Protein AF-A0A6A6D9Q5-F1 (afdb_monomer_lite)

Structure (mmCIF, N/CA/C/O backbone):
data_AF-A0A6A6D9Q5-F1
#
_entry.id   AF-A0A6A6D9Q5-F1
#
loop_
_atom_site.group_PDB
_atom_site.id
_atom_site.type_symbol
_atom_site.label_atom_id
_atom_site.label_alt_id
_atom_site.label_comp_id
_atom_site.label_asym_id
_atom_site.label_entity_id
_atom_site.label_seq_id
_atom_site.pdbx_PDB_ins_code
_atom_site.Cartn_x
_atom_site.Cartn_y
_atom_site.Cartn_z
_atom_site.occupancy
_atom_site.B_iso_or_equiv
_atom_site.auth_seq_id
_atom_site.auth_comp_id
_atom_site.auth_asym_id
_atom_site.auth_atom_id
_atom_site.pdbx_PDB_model_num
ATOM 1 N N . MET A 1 1 ? -33.313 33.450 52.916 1.00 43.91 1 MET A N 1
ATOM 2 C CA . MET A 1 1 ? -32.853 32.852 51.652 1.00 43.91 1 MET A CA 1
ATOM 3 C C . MET A 1 1 ? -31.508 32.222 51.943 1.00 43.91 1 MET A C 1
ATOM 5 O O . MET A 1 1 ? -30.525 32.937 52.088 1.00 43.91 1 MET A O 1
ATOM 9 N N . GLU A 1 2 ? -31.545 30.913 52.196 1.00 35.06 2 GLU A N 1
ATOM 10 C CA . GLU A 1 2 ? -30.394 29.997 52.242 1.00 35.06 2 GLU A CA 1
ATOM 11 C C . GLU A 1 2 ? -29.584 30.151 50.932 1.00 35.06 2 GLU A C 1
ATOM 13 O O . GLU A 1 2 ? -30.152 30.532 49.913 1.00 35.06 2 GLU A O 1
ATOM 18 N N . GLY A 1 3 ? -28.267 29.985 50.847 1.00 38.91 3 GLY A N 1
ATOM 19 C CA . GLY A 1 3 ? -27.390 29.089 51.583 1.00 38.91 3 GLY A CA 1
ATOM 20 C C . GLY A 1 3 ? -26.822 28.051 50.605 1.00 38.91 3 GLY A C 1
ATOM 21 O O . GLY A 1 3 ? -27.563 27.210 50.120 1.00 38.91 3 GLY A O 1
ATOM 22 N N . ASP A 1 4 ? -25.508 28.128 50.398 1.00 34.06 4 ASP A N 1
ATOM 23 C CA . ASP A 1 4 ? -24.592 27.024 50.083 1.00 34.06 4 ASP A CA 1
ATOM 24 C C . ASP A 1 4 ? -24.348 26.549 48.632 1.00 34.06 4 ASP A C 1
ATOM 26 O O . ASP A 1 4 ? -25.197 26.528 47.746 1.00 34.06 4 ASP A O 1
ATOM 30 N N . SER A 1 5 ? -23.077 26.204 48.439 1.00 48.06 5 SER A N 1
ATOM 31 C CA . SER A 1 5 ? -22.351 25.832 47.238 1.00 48.06 5 SER A CA 1
ATOM 32 C C . SER A 1 5 ? -22.010 24.349 47.334 1.00 48.06 5 SER A C 1
ATOM 34 O O . SER A 1 5 ? -21.414 23.933 48.324 1.00 48.06 5 SER A O 1
ATOM 36 N N . THR A 1 6 ? -22.295 23.531 46.317 1.00 42.19 6 THR A N 1
ATOM 37 C CA . THR A 1 6 ? -21.571 22.257 46.161 1.00 42.19 6 THR A CA 1
ATOM 38 C C . THR A 1 6 ? -21.594 21.719 44.734 1.00 42.19 6 THR A C 1
ATOM 40 O O . THR A 1 6 ? -22.593 21.771 44.021 1.00 42.19 6 THR A O 1
ATOM 43 N N . LYS A 1 7 ? -20.417 21.225 44.345 1.00 44.69 7 LYS A N 1
ATOM 44 C CA . LYS A 1 7 ? -20.092 20.425 43.161 1.00 44.69 7 LYS A CA 1
ATOM 45 C C . LYS A 1 7 ? -20.898 19.120 43.125 1.00 44.69 7 LYS A C 1
ATOM 47 O O . LYS A 1 7 ? -21.198 18.589 44.183 1.00 44.69 7 LYS A O 1
ATOM 52 N N . ASP A 1 8 ? -21.149 18.589 41.924 1.00 38.59 8 ASP A N 1
ATOM 53 C CA . ASP A 1 8 ? -20.633 17.283 41.460 1.00 38.59 8 ASP A CA 1
ATOM 54 C C . ASP A 1 8 ? -21.194 16.909 40.062 1.00 38.59 8 ASP A C 1
ATOM 56 O O . ASP A 1 8 ? -22.383 17.026 39.774 1.00 38.59 8 ASP A O 1
ATOM 60 N N . HIS A 1 9 ? -20.300 16.490 39.159 1.00 36.19 9 HIS A N 1
ATOM 61 C CA . HIS A 1 9 ? -20.566 15.756 37.902 1.00 36.19 9 HIS A CA 1
ATOM 62 C C . HIS A 1 9 ? -20.688 14.241 38.206 1.00 36.19 9 HIS A C 1
ATOM 64 O O . HIS A 1 9 ? -20.306 13.833 39.300 1.00 36.19 9 HIS A O 1
ATOM 70 N N . PRO A 1 10 ? -20.935 13.338 37.232 1.00 53.09 10 PRO A N 1
ATOM 71 C CA . PRO A 1 10 ? -21.863 13.309 36.092 1.00 53.09 10 PRO A CA 1
ATOM 72 C C . PRO A 1 10 ? -22.680 11.981 36.107 1.00 53.09 10 PRO A C 1
ATOM 74 O O . PRO A 1 10 ? -22.400 11.085 36.903 1.00 53.09 10 PRO A O 1
ATOM 77 N N . LYS A 1 11 ? -23.665 11.780 35.216 1.00 35.75 11 LYS A N 1
ATOM 78 C CA . LYS A 1 11 ? -24.173 10.418 34.956 1.00 35.75 11 LYS A CA 1
ATOM 79 C C . LYS A 1 11 ? -24.377 10.157 33.473 1.00 35.75 11 LYS A C 1
ATOM 81 O O . LYS A 1 11 ? -25.120 10.856 32.790 1.00 35.75 11 LYS A O 1
ATOM 86 N N . ASP A 1 12 ? -23.646 9.142 33.041 1.00 42.28 12 ASP A N 1
ATOM 87 C CA . ASP A 1 12 ? -23.577 8.541 31.727 1.00 42.28 12 ASP A CA 1
ATOM 88 C C . ASP A 1 12 ? -24.927 8.402 31.025 1.00 42.28 12 ASP A C 1
ATOM 90 O O . ASP A 1 12 ? -25.864 7.793 31.539 1.00 42.28 12 ASP A O 1
ATOM 94 N N . SER A 1 13 ? -24.961 8.831 29.768 1.00 41.19 13 SER A N 1
ATOM 95 C CA . SER A 1 13 ? -25.665 8.069 28.745 1.00 41.19 13 SER A CA 1
ATOM 96 C C . SER A 1 13 ? -24.818 8.063 27.483 1.00 41.19 13 SER A C 1
ATOM 98 O O . SER A 1 13 ? -24.993 8.863 26.567 1.00 41.19 13 SER A O 1
ATOM 100 N N . SER A 1 14 ? -23.852 7.144 27.500 1.00 48.72 14 SER A N 1
ATOM 101 C CA . SER A 1 14 ? -23.256 6.478 26.344 1.00 48.72 14 SER A CA 1
ATOM 102 C C . SER A 1 14 ? -24.144 6.569 25.096 1.00 48.72 14 SER A C 1
ATOM 104 O O . SER A 1 14 ? -25.101 5.811 24.942 1.00 48.72 14 SER A O 1
ATOM 106 N N . THR A 1 15 ? -23.784 7.445 24.163 1.00 43.16 15 THR A N 1
ATOM 107 C CA . THR A 1 15 ? -24.041 7.203 22.743 1.00 43.16 15 THR A CA 1
ATOM 108 C C . THR A 1 15 ? -22.727 7.440 22.017 1.00 43.16 15 THR A C 1
ATOM 110 O O . THR A 1 15 ? -22.255 8.567 21.901 1.00 43.16 15 THR A O 1
ATOM 113 N N . LEU A 1 16 ? -22.104 6.312 21.674 1.00 46.41 16 LEU A N 1
ATOM 114 C CA . LEU A 1 16 ? -20.888 6.107 20.887 1.00 46.41 16 LEU A CA 1
ATOM 115 C C . LEU A 1 16 ? -20.456 7.331 20.055 1.00 46.41 16 LEU A C 1
ATOM 117 O O . LEU A 1 16 ? -21.164 7.697 19.114 1.00 46.41 16 LEU A O 1
ATOM 121 N N . PRO A 1 17 ? -19.282 7.937 20.315 1.00 38.22 17 PRO A N 1
ATOM 122 C CA . PRO A 1 17 ? -18.726 8.878 19.365 1.00 38.22 17 PRO A CA 1
ATOM 123 C C . PRO A 1 17 ? -18.233 8.100 18.139 1.00 38.22 17 PRO A C 1
ATOM 125 O O . PRO A 1 17 ? -17.274 7.333 18.217 1.00 38.22 17 PRO A O 1
ATOM 128 N N . ASN A 1 18 ? -18.885 8.347 17.002 1.00 39.19 18 ASN A N 1
ATOM 129 C CA . ASN A 1 18 ? -18.513 7.986 15.626 1.00 39.19 18 ASN A CA 1
ATOM 130 C C . ASN A 1 18 ? -17.146 8.571 15.176 1.00 39.19 18 ASN A C 1
ATOM 132 O O . ASN A 1 18 ? -16.965 8.952 14.024 1.00 39.19 18 ASN A O 1
ATOM 136 N N . ASN A 1 19 ? -16.160 8.665 16.068 1.00 38.62 19 ASN A N 1
ATOM 137 C CA . ASN A 1 19 ? -14.964 9.491 15.882 1.00 38.62 19 ASN A CA 1
ATOM 138 C C . ASN A 1 19 ? -13.693 8.695 15.555 1.00 38.62 19 ASN A C 1
ATOM 140 O O . ASN A 1 19 ? -12.605 9.274 15.519 1.00 38.62 19 ASN A O 1
ATOM 144 N N . THR A 1 20 ? -13.789 7.391 15.296 1.00 40.44 20 THR A N 1
ATOM 145 C CA . THR A 1 20 ? -12.603 6.589 14.953 1.00 40.44 20 THR A CA 1
ATOM 146 C C . THR A 1 20 ? -12.163 6.783 13.495 1.00 40.44 20 THR A C 1
ATOM 148 O O . THR A 1 20 ? -11.003 6.541 13.183 1.00 40.44 20 THR A O 1
ATOM 151 N N . ALA A 1 21 ? -13.041 7.280 12.614 1.00 41.00 21 ALA A N 1
ATOM 152 C CA . ALA A 1 21 ? -12.714 7.531 11.205 1.00 41.00 21 ALA A CA 1
ATOM 153 C C . ALA A 1 21 ? -12.077 8.914 10.948 1.00 41.00 21 ALA A C 1
ATOM 155 O O . ALA A 1 21 ? -11.394 9.095 9.949 1.00 41.00 21 ALA A O 1
ATOM 156 N N . SER A 1 22 ? -12.236 9.885 11.855 1.00 42.44 22 SER A N 1
ATOM 157 C CA . SER A 1 22 ? -11.886 11.293 11.578 1.00 42.44 22 SER A CA 1
ATOM 158 C C . SER A 1 22 ? -10.537 11.756 12.146 1.00 42.44 22 SER A C 1
ATOM 160 O O . SER A 1 22 ? -10.233 12.944 12.090 1.00 42.44 22 SER A O 1
ATOM 162 N N . ASN A 1 23 ? -9.733 10.855 12.723 1.00 43.75 23 ASN A N 1
ATOM 163 C CA . ASN A 1 23 ? -8.501 11.206 13.450 1.00 43.75 23 ASN A CA 1
ATOM 164 C C . ASN A 1 23 ? -7.211 10.643 12.833 1.00 43.75 23 ASN A C 1
ATOM 166 O O . ASN A 1 23 ? -6.166 10.628 13.486 1.00 43.75 23 ASN A O 1
ATOM 170 N N . LEU A 1 24 ? -7.229 10.227 11.566 1.00 51.56 24 LEU A N 1
ATOM 171 C CA . LEU A 1 24 ? -5.990 10.178 10.793 1.00 51.56 24 LEU A CA 1
ATOM 172 C C . LEU A 1 24 ? -5.640 11.613 10.396 1.00 51.56 24 LEU A C 1
ATOM 174 O O . LE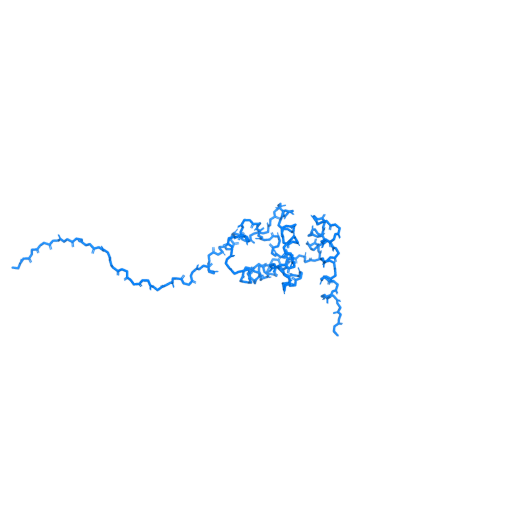U A 1 24 ? -5.917 12.048 9.282 1.00 51.56 24 LEU A O 1
ATOM 178 N N . SER A 1 25 ? -5.070 12.382 11.333 1.00 49.81 25 SER A N 1
ATOM 179 C CA . SER A 1 25 ? -4.468 13.683 11.022 1.00 49.81 25 SER A CA 1
ATOM 180 C C . SER A 1 25 ? -3.635 13.533 9.750 1.00 49.81 25 SER A C 1
ATOM 182 O O . SER A 1 25 ? -2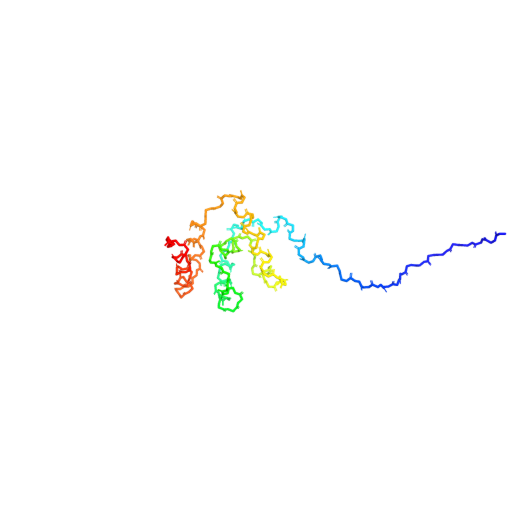.842 12.597 9.665 1.00 49.81 25 SER A O 1
ATOM 184 N N . ARG A 1 26 ? -3.793 14.431 8.767 1.00 49.97 26 ARG A N 1
ATOM 185 C CA . ARG A 1 26 ? -3.044 14.409 7.489 1.00 49.97 26 ARG A CA 1
ATOM 186 C C . ARG A 1 26 ? -1.530 14.195 7.665 1.00 49.97 26 ARG A C 1
ATOM 188 O O . ARG A 1 26 ? -0.891 13.621 6.788 1.00 49.97 26 ARG A O 1
ATOM 195 N N . ASP A 1 27 ? -0.980 14.584 8.815 1.00 47.72 27 ASP A N 1
ATOM 196 C CA . ASP A 1 27 ? 0.413 14.348 9.214 1.00 47.72 27 ASP A CA 1
ATOM 197 C C . ASP A 1 27 ? 0.797 12.862 9.373 1.00 47.72 27 ASP A C 1
ATOM 199 O O . ASP A 1 27 ? 1.961 12.500 9.204 1.00 47.72 27 ASP A O 1
ATOM 203 N N . VAL A 1 28 ? -0.155 11.972 9.666 1.00 55.81 28 VAL A N 1
ATOM 204 C CA . VAL A 1 28 ? 0.081 10.528 9.852 1.00 55.81 28 VAL A CA 1
ATOM 205 C C . VAL A 1 28 ? 0.297 9.812 8.514 1.00 55.81 28 VAL A C 1
ATOM 207 O O . VAL A 1 28 ? 1.038 8.825 8.458 1.00 55.81 28 VAL A O 1
ATOM 210 N N . LEU A 1 29 ? -0.295 10.334 7.436 1.00 63.88 29 LEU A N 1
ATOM 211 C CA . LEU A 1 29 ? -0.274 9.749 6.093 1.00 63.88 29 LEU A CA 1
ATOM 212 C C . LEU A 1 29 ? 0.764 10.416 5.176 1.00 63.88 29 LEU A C 1
ATOM 214 O O . LEU A 1 29 ? 0.610 10.469 3.960 1.00 63.88 29 LEU A O 1
ATOM 218 N N . LEU A 1 30 ? 1.850 10.954 5.730 1.00 69.62 30 LEU A N 1
ATOM 219 C CA . LEU A 1 30 ? 2.963 11.436 4.915 1.00 69.62 30 LEU A CA 1
ATOM 220 C C . LEU A 1 30 ? 3.702 10.266 4.255 1.00 69.62 30 LEU A C 1
ATOM 222 O O . LEU A 1 30 ? 3.959 9.223 4.868 1.00 69.62 30 LEU A O 1
ATOM 226 N N . ARG A 1 31 ? 4.097 10.472 2.995 1.00 77.69 31 ARG A N 1
ATOM 227 C CA . ARG A 1 31 ? 4.887 9.508 2.228 1.00 77.69 31 ARG A CA 1
ATOM 228 C C . ARG A 1 31 ? 6.167 9.143 2.983 1.00 77.69 31 ARG A C 1
ATOM 230 O O . ARG A 1 31 ? 6.960 10.009 3.353 1.00 77.69 31 ARG A O 1
ATOM 237 N N . ARG A 1 32 ? 6.415 7.847 3.169 1.00 73.75 32 ARG A N 1
ATOM 238 C CA . ARG A 1 32 ? 7.517 7.362 4.006 1.00 73.75 32 ARG A CA 1
ATOM 239 C C . ARG A 1 32 ? 8.822 7.188 3.241 1.00 73.75 32 ARG A C 1
ATOM 241 O O . ARG A 1 32 ? 8.867 6.600 2.163 1.00 73.75 32 ARG A O 1
ATOM 248 N N . LYS A 1 33 ? 9.914 7.636 3.871 1.00 69.75 33 LYS A N 1
ATOM 249 C CA . LYS A 1 33 ? 11.291 7.472 3.376 1.00 69.75 33 LYS A CA 1
ATOM 250 C C . LYS A 1 33 ? 11.784 6.018 3.470 1.00 69.75 33 LYS A C 1
ATOM 252 O O . LYS A 1 33 ? 12.533 5.578 2.607 1.00 69.75 33 LYS A O 1
ATOM 257 N N . HIS A 1 34 ? 11.316 5.270 4.474 1.00 69.38 34 HIS A N 1
ATOM 258 C CA . HIS A 1 34 ? 11.613 3.847 4.686 1.00 69.38 34 HIS A CA 1
ATOM 259 C C . HIS A 1 34 ? 10.321 3.034 4.602 1.00 69.38 34 HIS A C 1
ATOM 261 O O . HIS A 1 34 ? 9.670 2.768 5.611 1.00 69.38 34 HIS A O 1
ATOM 267 N N . TYR A 1 35 ? 9.920 2.704 3.377 1.00 73.94 35 TYR A N 1
ATOM 268 C CA . TYR A 1 35 ? 8.644 2.046 3.100 1.00 73.94 35 TYR A CA 1
ATOM 269 C C . TYR A 1 35 ? 8.738 0.520 3.107 1.00 73.94 35 TYR A C 1
ATOM 271 O O . TYR A 1 35 ? 7.713 -0.117 3.241 1.00 73.94 35 TYR A O 1
ATOM 279 N N . GLU A 1 36 ? 9.927 -0.079 3.027 1.00 82.06 36 GLU A N 1
ATOM 280 C CA . GLU A 1 36 ? 10.156 -1.498 2.686 1.00 82.06 36 GLU A CA 1
ATOM 281 C C . GLU A 1 36 ? 9.324 -2.518 3.481 1.00 82.06 36 GLU A C 1
ATOM 283 O O . GLU A 1 36 ? 8.893 -3.525 2.928 1.00 82.06 36 GLU A O 1
ATOM 288 N N . LYS A 1 37 ? 9.034 -2.246 4.759 1.00 89.38 37 LYS A N 1
ATOM 289 C CA . LYS A 1 37 ? 8.273 -3.163 5.623 1.00 89.38 37 LYS A CA 1
ATOM 290 C C . LYS A 1 37 ? 6.782 -3.229 5.282 1.00 89.38 37 LYS A C 1
ATOM 292 O O . LYS A 1 37 ? 6.170 -4.284 5.436 1.00 89.38 37 LYS A O 1
ATOM 297 N N . THR A 1 38 ? 6.182 -2.120 4.850 1.00 92.31 38 THR A N 1
ATOM 298 C CA . THR A 1 38 ? 4.731 -2.041 4.622 1.00 92.31 38 THR A CA 1
ATOM 299 C C . THR A 1 38 ? 4.287 -2.814 3.368 1.00 92.31 38 THR A C 1
ATOM 301 O O . THR A 1 38 ? 3.319 -3.566 3.476 1.00 92.31 38 THR A O 1
ATOM 304 N N . PRO A 1 39 ? 4.971 -2.735 2.203 1.00 93.44 39 PRO A N 1
ATOM 305 C CA . PRO A 1 39 ? 4.690 -3.583 1.051 1.00 93.44 39 PRO A CA 1
ATOM 306 C C . PRO A 1 39 ? 4.700 -5.072 1.382 1.00 93.44 39 PRO A C 1
ATOM 308 O O . PRO A 1 39 ? 3.730 -5.753 1.065 1.00 93.44 39 PRO A O 1
ATOM 311 N N . SER A 1 40 ? 5.745 -5.567 2.058 1.00 92.06 40 SER A N 1
ATOM 312 C CA . SER A 1 40 ? 5.852 -6.987 2.415 1.00 92.06 40 SER A CA 1
ATOM 313 C C . SER A 1 40 ? 4.736 -7.403 3.372 1.00 92.06 40 SER A C 1
ATOM 315 O O . SER A 1 40 ? 4.147 -8.467 3.208 1.00 92.06 40 SER A O 1
ATOM 317 N N . TYR A 1 41 ? 4.387 -6.542 4.332 1.00 93.12 41 TYR A N 1
ATOM 318 C CA . TYR A 1 41 ? 3.260 -6.763 5.238 1.00 93.12 41 TYR A CA 1
ATOM 319 C C . TYR A 1 41 ? 1.916 -6.858 4.493 1.00 93.12 41 TYR A C 1
ATOM 321 O O . TYR A 1 41 ? 1.133 -7.775 4.748 1.00 93.12 41 TYR A O 1
ATOM 329 N N . ILE A 1 42 ? 1.656 -5.946 3.550 1.00 93.62 42 ILE A N 1
ATOM 330 C CA . ILE A 1 42 ? 0.436 -5.954 2.731 1.00 93.62 42 ILE A CA 1
ATOM 331 C C . ILE A 1 42 ? 0.402 -7.202 1.839 1.00 93.62 42 ILE A C 1
ATOM 333 O O . ILE A 1 42 ? -0.621 -7.879 1.769 1.00 93.62 42 ILE A O 1
ATOM 337 N N . ALA A 1 43 ? 1.516 -7.534 1.185 1.00 92.31 43 ALA A N 1
ATOM 338 C CA . ALA A 1 43 ? 1.609 -8.677 0.282 1.00 92.31 43 ALA A CA 1
ATOM 339 C C . ALA A 1 43 ? 1.438 -10.017 1.013 1.00 92.31 43 ALA A C 1
ATOM 341 O O . ALA A 1 43 ? 0.725 -10.891 0.528 1.00 92.31 43 ALA A O 1
ATOM 342 N N . ALA A 1 44 ? 2.009 -10.166 2.212 1.00 91.94 44 ALA A N 1
ATOM 343 C CA . ALA A 1 44 ? 1.847 -11.365 3.038 1.00 91.94 44 ALA A CA 1
ATOM 344 C C . ALA A 1 44 ? 0.395 -11.598 3.489 1.00 91.94 44 ALA A C 1
ATOM 346 O O . ALA A 1 44 ? 0.017 -12.716 3.826 1.00 91.94 44 ALA A O 1
ATOM 347 N N . ARG A 1 45 ? -0.427 -10.544 3.499 1.00 92.94 45 ARG A N 1
ATOM 348 C CA . ARG A 1 45 ? -1.849 -10.587 3.869 1.00 92.94 45 ARG A CA 1
ATOM 349 C C . ARG A 1 45 ? -2.749 -10.315 2.660 1.00 92.94 45 ARG A C 1
ATOM 351 O O . ARG A 1 45 ? -3.909 -9.929 2.825 1.00 92.94 45 ARG A O 1
ATOM 358 N N . ARG A 1 46 ? -2.208 -10.497 1.446 1.00 90.56 46 ARG A N 1
ATOM 359 C CA . ARG A 1 46 ? -2.897 -10.207 0.189 1.00 90.56 46 ARG A CA 1
ATOM 360 C C . ARG A 1 46 ? -4.192 -10.987 0.088 1.00 90.56 46 ARG A C 1
ATOM 362 O O . ARG A 1 46 ? -5.218 -10.367 -0.117 1.00 90.56 46 ARG A O 1
ATOM 369 N N . ASP A 1 47 ? -4.162 -12.296 0.279 1.00 87.69 47 ASP A N 1
ATOM 370 C CA . ASP A 1 47 ? -5.333 -13.138 0.008 1.00 87.69 47 ASP A CA 1
ATOM 371 C C . ASP A 1 47 ? -6.406 -13.055 1.104 1.00 87.69 47 ASP A C 1
ATOM 373 O O . ASP A 1 47 ? -7.578 -13.314 0.844 1.00 87.69 47 ASP A O 1
ATOM 377 N N . SER A 1 48 ? -6.027 -12.653 2.321 1.00 89.75 48 SER A N 1
ATOM 378 C CA . SER A 1 48 ? -6.931 -12.584 3.471 1.00 89.75 48 SER A CA 1
ATOM 379 C C . SER A 1 48 ? -7.558 -11.202 3.653 1.00 89.75 48 SER A C 1
ATOM 381 O O . SER A 1 48 ? -8.772 -11.049 3.553 1.00 89.75 48 SER A O 1
ATOM 383 N N . LEU A 1 49 ? -6.736 -10.186 3.922 1.00 89.50 49 LEU A N 1
ATOM 384 C CA . LEU A 1 49 ? -7.192 -8.848 4.316 1.00 89.50 49 LEU A CA 1
ATOM 385 C C . LEU A 1 49 ? -7.287 -7.894 3.128 1.00 89.50 49 LEU A C 1
ATOM 387 O O . LEU A 1 49 ? -8.179 -7.051 3.081 1.00 89.50 49 LEU A O 1
ATOM 391 N N . TYR A 1 50 ? -6.385 -8.032 2.155 1.00 92.38 50 TYR A N 1
ATOM 392 C CA . TYR A 1 50 ? -6.242 -7.056 1.075 1.00 92.38 50 TYR A CA 1
ATOM 393 C C . TYR A 1 50 ? -6.742 -7.550 -0.285 1.00 92.38 50 TYR A C 1
ATOM 395 O O . TYR A 1 50 ? -6.554 -6.853 -1.279 1.00 92.38 50 TYR A O 1
ATOM 403 N N . GLY A 1 51 ? -7.369 -8.726 -0.364 1.00 88.19 51 GLY A N 1
ATOM 404 C CA . GLY A 1 51 ? -7.567 -9.434 -1.638 1.00 88.19 51 GLY A CA 1
ATOM 405 C C . GLY A 1 51 ? -8.498 -8.702 -2.595 1.00 88.19 51 GLY A C 1
ATOM 406 O O . GLY A 1 51 ? -8.311 -8.738 -3.808 1.00 88.19 51 GLY A O 1
ATOM 407 N N . LYS A 1 52 ? -9.457 -7.964 -2.028 1.00 89.62 52 LYS A N 1
ATOM 408 C CA . LYS A 1 52 ? -10.440 -7.163 -2.767 1.00 89.62 52 LYS A CA 1
ATOM 409 C C . LYS A 1 52 ? -9.951 -5.756 -3.115 1.00 89.62 52 LYS A C 1
ATOM 411 O O . LYS A 1 52 ? -10.587 -5.085 -3.919 1.00 89.62 52 LYS A O 1
ATOM 416 N N . ILE A 1 53 ? -8.846 -5.296 -2.526 1.00 91.75 53 ILE A N 1
ATOM 417 C CA . ILE A 1 53 ? -8.317 -3.955 -2.787 1.00 91.75 53 ILE A CA 1
ATOM 418 C C . ILE A 1 53 ? -7.446 -4.035 -4.043 1.00 91.75 53 ILE A C 1
ATOM 420 O O . ILE A 1 53 ? -6.523 -4.847 -4.093 1.00 91.75 53 ILE A O 1
ATOM 424 N N . PRO A 1 54 ? -7.691 -3.254 -5.097 1.00 91.75 54 PRO A N 1
ATOM 425 C CA . PRO A 1 54 ? -6.870 -3.333 -6.296 1.00 91.75 54 PRO A CA 1
ATOM 426 C C . PRO A 1 54 ? -5.466 -2.767 -6.035 1.00 91.75 54 PRO A C 1
ATOM 428 O O . PRO A 1 54 ? -5.229 -1.978 -5.116 1.00 91.75 54 PRO A O 1
ATOM 431 N N . ILE A 1 55 ? -4.494 -3.208 -6.832 1.00 91.75 55 ILE A N 1
ATOM 432 C CA . ILE A 1 55 ? -3.075 -2.930 -6.575 1.00 91.75 55 ILE A CA 1
ATOM 433 C C . ILE A 1 55 ? -2.741 -1.426 -6.635 1.00 91.75 55 ILE A C 1
ATOM 435 O O . ILE A 1 55 ? -1.898 -0.960 -5.873 1.00 91.75 55 ILE A O 1
ATOM 439 N N . ASN A 1 56 ? -3.454 -0.645 -7.453 1.00 91.06 56 ASN A N 1
ATOM 440 C CA . ASN A 1 56 ? -3.313 0.813 -7.540 1.00 91.06 56 ASN A CA 1
ATOM 441 C C . ASN A 1 56 ? -3.715 1.546 -6.254 1.00 91.06 56 ASN A C 1
ATOM 443 O O . ASN A 1 56 ? -3.322 2.692 -6.077 1.00 91.06 56 ASN A O 1
ATOM 447 N N . HIS A 1 57 ? -4.474 0.898 -5.370 1.00 93.75 57 HIS A N 1
ATOM 448 C CA . HIS A 1 57 ? -4.807 1.401 -4.039 1.00 93.75 57 HIS A CA 1
ATOM 449 C C . HIS A 1 57 ? -3.866 0.849 -2.961 1.00 93.75 57 HIS A C 1
ATOM 451 O O . HIS A 1 57 ? -3.549 1.542 -1.994 1.00 93.75 57 HIS A O 1
ATOM 457 N N . LEU A 1 58 ? -3.338 -0.363 -3.153 1.00 93.75 58 LEU A N 1
ATOM 458 C CA . LEU A 1 58 ? -2.337 -0.931 -2.249 1.00 93.75 58 LEU A CA 1
ATOM 459 C C . LEU A 1 58 ? -0.984 -0.235 -2.313 1.00 93.75 58 LEU A C 1
ATOM 461 O O . LEU A 1 58 ? -0.309 -0.149 -1.290 1.00 93.75 58 LEU A O 1
ATOM 465 N N . VAL A 1 59 ? -0.574 0.241 -3.489 1.00 93.25 59 VAL A N 1
ATOM 466 C CA . VAL A 1 59 ? 0.682 0.982 -3.625 1.00 93.25 59 VAL A CA 1
ATOM 467 C C . VAL A 1 59 ? 0.634 2.251 -2.757 1.00 93.25 59 VAL A C 1
ATOM 469 O O . VAL A 1 59 ? 1.432 2.326 -1.827 1.00 93.25 59 VAL A O 1
ATOM 472 N N . PRO A 1 60 ? -0.326 3.184 -2.911 1.00 93.19 60 PRO A N 1
ATOM 473 C CA . PRO A 1 60 ? -0.487 4.322 -2.000 1.00 93.19 60 PRO A CA 1
ATOM 474 C C . PRO A 1 60 ? -0.507 3.928 -0.522 1.00 93.19 60 PRO A C 1
ATOM 476 O O . PRO A 1 60 ? 0.251 4.487 0.274 1.00 93.19 60 PRO A O 1
ATOM 479 N N . LEU A 1 61 ? -1.297 2.905 -0.171 1.00 93.44 61 LEU A N 1
ATOM 480 C CA . LEU A 1 61 ? -1.381 2.389 1.193 1.00 93.44 61 LEU A CA 1
ATOM 481 C C . LEU A 1 61 ? 0.003 2.004 1.728 1.00 93.44 61 LEU A C 1
ATOM 483 O O . LEU A 1 61 ? 0.373 2.401 2.830 1.00 93.44 61 LEU A O 1
ATOM 487 N N . ALA A 1 62 ? 0.811 1.305 0.936 1.00 93.06 62 ALA A N 1
ATOM 488 C CA . ALA A 1 62 ? 2.143 0.876 1.339 1.00 93.06 62 ALA A CA 1
ATOM 489 C C . ALA A 1 62 ? 3.115 2.038 1.596 1.00 93.06 62 ALA A C 1
ATOM 491 O O . ALA A 1 62 ? 3.967 1.944 2.478 1.00 93.06 62 ALA A O 1
ATOM 492 N N . PHE A 1 63 ? 3.000 3.135 0.846 1.00 90.88 63 PHE A N 1
ATOM 493 C CA . PHE A 1 63 ? 3.914 4.275 0.962 1.00 90.88 63 PHE A CA 1
ATOM 494 C C . PHE A 1 63 ? 3.470 5.319 1.989 1.00 90.88 63 PHE A C 1
ATOM 496 O O . PHE A 1 63 ? 4.297 6.131 2.403 1.00 90.88 63 PHE A O 1
ATOM 503 N N . HIS A 1 64 ? 2.205 5.294 2.410 1.00 90.06 64 HIS A N 1
ATOM 504 C CA . HIS A 1 64 ? 1.620 6.282 3.320 1.00 90.06 64 HIS A CA 1
ATOM 505 C C . HIS A 1 64 ? 1.229 5.694 4.687 1.00 90.06 64 HIS A C 1
ATOM 507 O O . HIS A 1 64 ? 0.788 6.426 5.565 1.00 90.06 64 HIS A O 1
ATOM 513 N N . THR A 1 65 ? 1.436 4.391 4.920 1.00 89.69 65 THR A N 1
ATOM 514 C CA . THR A 1 65 ? 1.091 3.730 6.195 1.00 89.69 65 THR A CA 1
ATOM 515 C C . THR A 1 65 ? 2.231 2.879 6.771 1.00 89.69 65 THR A C 1
ATOM 517 O O . THR A 1 65 ? 3.322 2.771 6.199 1.00 89.69 65 THR A O 1
ATOM 520 N N . THR A 1 66 ? 1.990 2.286 7.945 1.00 89.88 66 THR A N 1
ATOM 521 C CA . THR A 1 66 ? 2.864 1.289 8.587 1.00 89.88 66 THR A CA 1
ATOM 522 C C . THR A 1 66 ? 2.117 0.007 8.890 1.00 89.88 66 THR A C 1
AT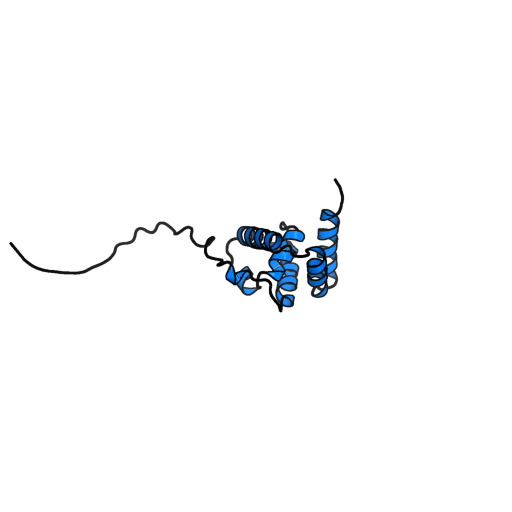OM 524 O O . THR A 1 66 ? 0.907 0.058 9.094 1.00 89.88 66 THR A O 1
ATOM 527 N N . PRO A 1 67 ? 2.840 -1.112 9.074 1.00 90.19 67 PRO A N 1
ATOM 528 C CA . PRO A 1 67 ? 2.273 -2.316 9.669 1.00 90.19 67 PRO A CA 1
ATOM 529 C C . PRO A 1 67 ? 1.500 -2.018 10.958 1.00 90.19 67 PRO A C 1
ATOM 531 O O . PRO A 1 67 ? 0.328 -2.343 11.040 1.00 90.19 67 PRO A O 1
ATOM 534 N N . THR A 1 68 ? 2.100 -1.290 11.907 1.00 88.69 68 THR A N 1
ATOM 535 C CA . THR A 1 68 ? 1.452 -0.954 13.185 1.00 88.69 68 THR A CA 1
ATOM 536 C C . THR A 1 68 ? 0.154 -0.171 13.005 1.00 88.69 68 THR A C 1
ATOM 538 O O . THR A 1 68 ? -0.815 -0.437 13.704 1.00 88.69 68 THR A O 1
ATOM 541 N N . LEU A 1 69 ? 0.096 0.783 12.071 1.00 87.69 69 LEU A N 1
ATOM 542 C CA . LEU A 1 69 ? -1.144 1.506 11.794 1.00 87.69 69 LEU A CA 1
ATOM 543 C C . LEU A 1 69 ? -2.205 0.562 11.217 1.00 87.69 69 LEU A C 1
ATOM 545 O O . LEU A 1 69 ? -3.344 0.566 11.667 1.00 87.69 69 LEU A O 1
ATOM 549 N N . LEU A 1 70 ? -1.810 -0.275 10.257 1.00 89.75 70 LEU A N 1
ATOM 550 C CA . LEU A 1 70 ? -2.693 -1.239 9.603 1.00 89.75 70 LEU A CA 1
ATOM 551 C C . LEU A 1 70 ? -3.162 -2.365 10.537 1.00 89.75 70 LEU A C 1
ATOM 553 O O . LEU A 1 70 ? -4.174 -2.992 10.256 1.00 89.75 70 LEU A O 1
ATOM 557 N N . GLU A 1 71 ? -2.437 -2.656 11.618 1.00 89.75 71 GLU A N 1
ATOM 558 C CA . GLU A 1 71 ? -2.861 -3.612 12.653 1.00 89.75 71 GLU A CA 1
ATOM 559 C C . GLU A 1 71 ? -3.908 -3.023 13.597 1.00 89.75 71 GLU A C 1
ATOM 561 O O . GLU A 1 71 ? -4.734 -3.759 14.126 1.00 89.75 71 GLU A O 1
ATOM 566 N N . ASN A 1 72 ? -3.882 -1.704 13.795 1.00 88.12 72 ASN A N 1
ATOM 567 C CA . ASN A 1 72 ? -4.777 -1.009 14.718 1.00 88.12 72 ASN A CA 1
ATOM 568 C C . ASN A 1 72 ? -5.983 -0.364 14.022 1.00 88.12 72 ASN A C 1
ATOM 570 O O . ASN A 1 72 ? -6.855 0.181 14.699 1.00 88.12 72 ASN A O 1
ATOM 574 N N . VAL A 1 73 ? -6.047 -0.393 12.687 1.00 86.56 73 VAL A N 1
ATOM 575 C CA . VAL A 1 73 ? -7.176 0.189 11.965 1.00 86.56 73 VAL A CA 1
ATOM 576 C C . VAL A 1 73 ? -8.375 -0.755 11.968 1.00 86.56 73 VAL A C 1
ATOM 578 O O . VAL A 1 73 ? -8.271 -1.929 11.620 1.00 86.56 73 VAL A O 1
ATOM 581 N N . GLN A 1 74 ? -9.533 -0.221 12.348 1.00 85.62 74 GLN A N 1
ATOM 582 C CA . GLN A 1 74 ? -10.783 -0.973 12.373 1.00 85.62 74 GLN A CA 1
ATOM 583 C C . GLN A 1 74 ? -11.420 -1.093 10.981 1.00 85.62 74 GLN A C 1
ATOM 585 O O . GLN A 1 74 ? -12.006 -2.126 10.667 1.00 85.62 74 GLN A O 1
ATOM 590 N N . ASP A 1 75 ? -11.270 -0.065 10.137 1.00 88.44 75 ASP A N 1
ATOM 591 C CA . ASP A 1 75 ? -11.739 -0.070 8.751 1.00 88.44 75 ASP A CA 1
ATOM 592 C C . ASP A 1 75 ? -10.618 0.311 7.780 1.00 88.44 75 ASP A C 1
ATOM 594 O O . ASP A 1 75 ? -10.289 1.480 7.574 1.00 88.44 75 ASP A O 1
ATOM 598 N N . VAL A 1 76 ? -10.046 -0.711 7.148 1.00 89.69 76 VAL A N 1
ATOM 599 C CA . VAL A 1 76 ? -8.994 -0.556 6.141 1.00 89.69 76 VAL A CA 1
ATOM 600 C C . VAL A 1 76 ? -9.477 0.193 4.894 1.00 89.69 76 VAL A C 1
ATOM 602 O O . VAL A 1 76 ? -8.671 0.856 4.246 1.00 89.69 76 VAL A O 1
ATOM 605 N N . ASN A 1 77 ? -10.767 0.121 4.547 1.00 90.44 77 ASN A N 1
ATOM 606 C CA . ASN A 1 77 ? -11.271 0.737 3.318 1.00 90.44 77 ASN A CA 1
ATOM 607 C C . ASN A 1 77 ? -11.280 2.258 3.425 1.00 90.44 77 ASN A C 1
ATOM 609 O O . ASN A 1 77 ? -10.869 2.922 2.475 1.00 90.44 77 ASN A O 1
ATOM 613 N N . THR A 1 78 ? -11.672 2.794 4.583 1.00 89.69 78 THR A N 1
ATOM 614 C CA . THR A 1 78 ? -11.578 4.233 4.867 1.00 89.69 78 THR A CA 1
ATOM 615 C C . THR A 1 78 ? -10.134 4.721 4.712 1.00 89.69 78 THR A C 1
ATOM 617 O O . THR A 1 78 ? -9.873 5.637 3.940 1.00 89.69 78 THR A O 1
ATOM 620 N N . VAL A 1 79 ? -9.158 4.024 5.311 1.00 90.38 79 VAL A N 1
ATOM 621 C CA . VAL A 1 79 ? -7.733 4.395 5.170 1.00 90.38 79 VAL A CA 1
ATOM 622 C C . VAL A 1 79 ? -7.280 4.355 3.719 1.00 90.38 79 VAL A C 1
ATOM 624 O O . VAL A 1 79 ? -6.549 5.234 3.274 1.00 90.38 79 VAL A O 1
ATOM 627 N N . VAL A 1 80 ? -7.695 3.329 2.972 1.00 92.06 80 VAL A N 1
ATOM 628 C CA . VAL A 1 80 ? -7.383 3.195 1.547 1.00 92.06 80 VAL A CA 1
ATOM 629 C C . VAL A 1 80 ? -7.935 4.371 0.741 1.00 92.06 80 VAL A C 1
ATOM 631 O O . VAL A 1 80 ? -7.251 4.840 -0.171 1.00 92.06 80 VAL A O 1
ATOM 634 N N . GLN A 1 81 ? -9.142 4.845 1.049 1.00 91.38 81 GLN A N 1
ATOM 635 C CA . GLN A 1 81 ? -9.722 6.014 0.392 1.00 91.38 81 GLN A CA 1
ATOM 636 C C . GLN A 1 81 ? -8.899 7.268 0.690 1.00 91.38 81 GLN A C 1
ATOM 638 O O . GLN A 1 81 ? -8.431 7.902 -0.258 1.00 91.38 81 GLN A O 1
ATOM 643 N N . ASP A 1 82 ? -8.613 7.534 1.965 1.00 89.88 82 ASP A N 1
ATOM 644 C CA . ASP A 1 82 ? -7.854 8.711 2.402 1.00 89.88 82 ASP A CA 1
ATOM 645 C C . ASP A 1 82 ? -6.460 8.768 1.757 1.00 89.88 82 ASP A C 1
ATOM 647 O O . ASP A 1 82 ? -6.073 9.770 1.150 1.00 89.88 82 ASP A O 1
ATOM 651 N N . VAL A 1 83 ? -5.702 7.662 1.811 1.00 90.75 83 VAL A N 1
ATOM 652 C CA . VAL A 1 83 ? -4.363 7.613 1.196 1.00 90.75 83 VAL A CA 1
ATOM 653 C C . VAL A 1 83 ? -4.433 7.720 -0.319 1.00 90.75 83 VAL A C 1
ATOM 655 O O . VAL A 1 83 ? -3.528 8.283 -0.925 1.00 90.75 83 VAL A O 1
ATOM 658 N N . SER A 1 84 ? -5.480 7.191 -0.955 1.00 90.62 84 SER A N 1
ATOM 659 C CA . SER A 1 84 ? -5.622 7.255 -2.411 1.00 90.62 84 SER A CA 1
ATOM 660 C C . SER A 1 84 ? -5.946 8.665 -2.887 1.00 90.62 84 SER A C 1
ATOM 662 O O . SER A 1 84 ? -5.453 9.075 -3.938 1.00 90.62 84 SER A O 1
ATOM 664 N N . GLU A 1 85 ? -6.761 9.406 -2.138 1.00 88.94 85 GLU A N 1
ATOM 665 C CA . GLU A 1 85 ? -7.038 10.815 -2.408 1.00 88.94 85 GLU A CA 1
ATOM 666 C C . GLU A 1 85 ? -5.764 11.647 -2.256 1.00 88.94 85 GLU A C 1
ATOM 668 O O . GLU A 1 85 ? -5.323 12.286 -3.215 1.00 88.94 85 GLU A O 1
ATOM 673 N N . GLN A 1 86 ? -5.074 11.512 -1.123 1.00 85.75 86 GLN A N 1
ATOM 674 C CA . GLN A 1 86 ? -3.820 12.218 -0.875 1.00 85.75 86 GLN A CA 1
ATOM 675 C C . GLN A 1 86 ? -2.732 11.876 -1.911 1.00 85.75 86 GLN A C 1
ATOM 677 O O . GLN A 1 86 ? -1.946 12.730 -2.327 1.00 85.75 86 GLN A O 1
ATOM 682 N N . TYR A 1 87 ? -2.666 10.623 -2.362 1.00 88.75 87 TYR A N 1
ATOM 683 C CA . TYR A 1 87 ? -1.707 10.189 -3.378 1.00 88.75 87 TYR A CA 1
ATOM 684 C C . TYR A 1 87 ? -1.942 10.878 -4.731 1.00 88.75 87 TYR A C 1
ATOM 686 O O . TYR A 1 87 ? -0.976 11.253 -5.408 1.00 88.75 87 TYR A O 1
ATOM 694 N N . LYS A 1 88 ? -3.214 11.095 -5.100 1.00 87.44 88 LYS A N 1
ATOM 695 C CA . LYS A 1 88 ? -3.604 11.854 -6.298 1.00 87.44 88 LYS A CA 1
ATOM 696 C C . LYS A 1 88 ? -3.266 13.336 -6.156 1.00 87.44 88 LYS A C 1
ATOM 698 O O . LYS A 1 88 ? -2.688 13.903 -7.081 1.00 87.44 88 LYS A O 1
ATOM 703 N N . GLU A 1 89 ? -3.572 13.946 -5.010 1.00 87.25 89 GLU A N 1
ATOM 704 C CA . GLU A 1 89 ? -3.247 15.354 -4.729 1.00 87.25 89 GLU A CA 1
ATOM 705 C C . GLU A 1 89 ? -1.741 15.622 -4.838 1.00 87.25 89 GLU A C 1
ATOM 707 O O . GLU A 1 89 ? -1.312 16.589 -5.468 1.00 87.25 89 GLU A O 1
ATOM 712 N N . ASN A 1 90 ? -0.929 14.699 -4.317 1.00 84.25 90 ASN A N 1
ATOM 713 C CA . ASN A 1 90 ? 0.529 14.763 -4.387 1.00 84.25 90 ASN A CA 1
ATOM 714 C C . ASN A 1 90 ? 1.101 14.503 -5.793 1.00 84.25 90 ASN A C 1
ATOM 716 O O . ASN A 1 90 ? 2.321 14.538 -5.954 1.00 84.25 90 ASN A O 1
ATOM 720 N N . LYS A 1 91 ? 0.261 14.195 -6.795 1.00 83.00 91 LYS A N 1
ATOM 721 C CA . LYS A 1 91 ? 0.667 13.797 -8.157 1.00 83.00 91 LYS A CA 1
ATOM 722 C C . LYS A 1 91 ? 1.749 12.712 -8.145 1.00 83.00 91 LYS A C 1
ATOM 724 O O . LYS A 1 91 ? 2.723 12.776 -8.895 1.00 83.00 91 LYS A O 1
ATOM 729 N N . SER A 1 92 ? 1.604 11.743 -7.243 1.00 85.94 92 SER A N 1
ATOM 730 C CA . SER A 1 92 ? 2.609 10.698 -7.066 1.00 85.94 92 SER A CA 1
ATOM 731 C C . SER A 1 92 ? 2.630 9.739 -8.260 1.00 85.94 92 SER A C 1
ATOM 733 O O . SER A 1 92 ? 1.590 9.402 -8.827 1.00 85.94 92 SER A O 1
ATOM 735 N N . ASP A 1 93 ? 3.830 9.299 -8.640 1.00 89.31 93 ASP A N 1
ATOM 736 C CA . ASP A 1 93 ? 4.034 8.362 -9.743 1.00 89.31 93 ASP A CA 1
ATOM 737 C C . ASP A 1 93 ? 3.721 6.926 -9.307 1.00 89.31 93 ASP A C 1
ATOM 739 O O . ASP A 1 93 ? 4.555 6.232 -8.713 1.00 89.31 93 ASP A O 1
ATOM 743 N N . LEU A 1 94 ? 2.510 6.481 -9.649 1.00 89.94 94 LEU A N 1
ATOM 744 C CA . LEU A 1 94 ? 2.040 5.136 -9.344 1.00 89.94 94 LEU A CA 1
ATOM 745 C C . LEU A 1 94 ? 2.931 4.055 -9.960 1.00 89.94 94 LEU A C 1
ATOM 747 O O . LEU A 1 94 ? 3.150 3.024 -9.327 1.00 89.94 94 LEU A O 1
ATOM 751 N N . PHE A 1 95 ? 3.442 4.263 -11.175 1.00 90.56 95 PHE A N 1
ATOM 752 C CA . PHE A 1 95 ? 4.244 3.251 -11.853 1.00 90.56 95 PHE A CA 1
ATOM 753 C C . PHE A 1 95 ? 5.608 3.101 -11.178 1.00 90.56 95 PHE A C 1
ATOM 755 O O . PHE A 1 95 ? 5.990 1.990 -10.802 1.00 90.56 95 PHE A O 1
ATOM 762 N N . GLY A 1 96 ? 6.305 4.213 -10.937 1.00 90.50 96 GLY A N 1
ATOM 763 C CA . GLY A 1 96 ? 7.579 4.204 -10.220 1.00 90.50 96 GLY A CA 1
ATOM 764 C C . G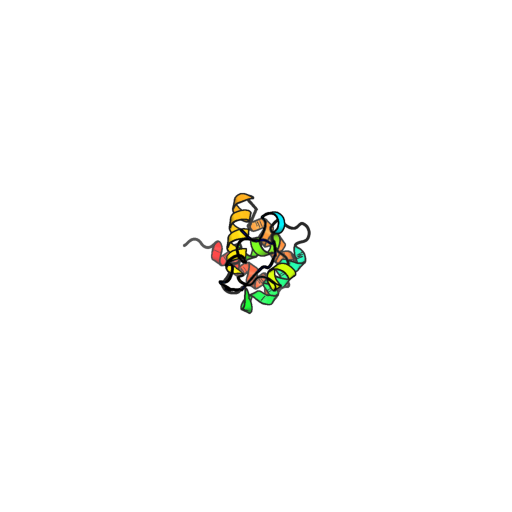LY A 1 96 ? 7.455 3.664 -8.793 1.00 90.50 96 GLY A C 1
ATOM 765 O O . GLY A 1 96 ? 8.351 2.974 -8.298 1.00 90.50 96 GLY A O 1
ATOM 76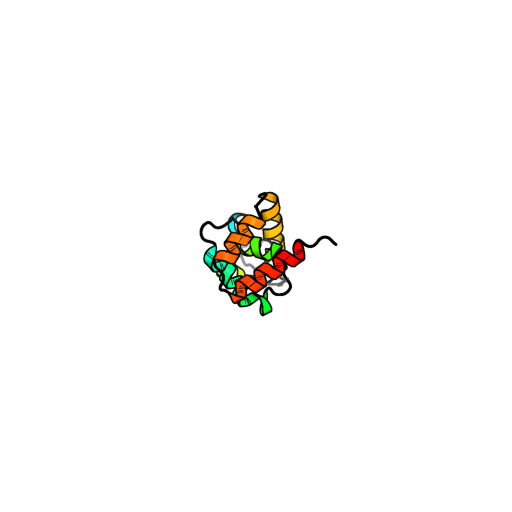6 N N . ASP A 1 97 ? 6.336 3.922 -8.119 1.00 91.88 97 ASP A N 1
ATOM 767 C CA . ASP A 1 97 ? 6.098 3.413 -6.768 1.00 91.88 97 ASP A CA 1
ATOM 768 C C . ASP A 1 97 ? 5.661 1.952 -6.750 1.00 91.88 97 ASP A C 1
ATOM 770 O O . ASP A 1 97 ? 6.075 1.212 -5.859 1.00 91.88 97 ASP A O 1
ATOM 774 N N . TRP A 1 98 ? 4.937 1.487 -7.767 1.00 93.00 98 TRP A N 1
ATOM 775 C CA . TRP A 1 98 ? 4.684 0.065 -7.974 1.00 93.00 98 TRP A CA 1
ATOM 776 C C . TRP A 1 98 ? 5.987 -0.712 -8.218 1.00 93.00 98 TRP A C 1
ATOM 778 O O . TRP A 1 98 ? 6.196 -1.763 -7.615 1.00 93.00 98 TRP A O 1
ATOM 788 N N . GLN A 1 99 ? 6.920 -0.183 -9.014 1.00 92.19 99 GLN A N 1
ATOM 789 C CA . GLN A 1 99 ? 8.227 -0.824 -9.211 1.00 92.19 99 GLN A CA 1
ATOM 790 C C . GLN A 1 99 ? 8.993 -0.972 -7.885 1.00 92.19 99 GLN A C 1
ATOM 792 O O . GLN A 1 99 ? 9.547 -2.034 -7.587 1.00 92.19 99 GLN A O 1
ATOM 797 N N . LYS A 1 100 ? 8.990 0.079 -7.054 1.00 91.50 100 LYS A N 1
ATOM 798 C CA . LYS A 1 100 ? 9.576 0.058 -5.704 1.00 91.50 100 LYS A CA 1
ATOM 799 C C . LYS A 1 100 ? 8.850 -0.916 -4.774 1.00 91.50 100 LYS A C 1
ATOM 801 O O . LYS A 1 100 ? 9.511 -1.637 -4.031 1.00 91.50 100 LYS A O 1
ATOM 806 N N . TYR A 1 101 ? 7.519 -0.955 -4.840 1.00 91.94 101 TYR A N 1
ATOM 807 C CA . TYR A 1 101 ? 6.679 -1.906 -4.115 1.00 91.94 101 TYR A CA 1
ATOM 808 C C . TYR A 1 101 ? 7.093 -3.338 -4.455 1.00 91.94 101 TYR A C 1
ATOM 810 O O . TYR A 1 101 ? 7.430 -4.096 -3.557 1.00 91.94 101 TYR A O 1
ATOM 818 N N . CYS A 1 102 ? 7.183 -3.690 -5.739 1.00 92.38 102 CYS A N 1
ATOM 819 C CA . CYS A 1 102 ? 7.598 -5.020 -6.179 1.00 92.38 102 CYS A CA 1
ATOM 820 C C . CYS A 1 102 ? 9.030 -5.379 -5.766 1.00 92.38 102 CYS A C 1
ATOM 822 O O . CYS A 1 102 ? 9.302 -6.540 -5.467 1.00 92.38 102 CYS A O 1
ATOM 824 N N . LYS A 1 103 ? 9.957 -4.414 -5.728 1.00 91.50 103 LYS A N 1
ATOM 825 C CA . LYS A 1 103 ? 11.372 -4.673 -5.416 1.00 91.50 103 LYS A CA 1
ATOM 826 C C . LYS A 1 103 ? 11.582 -5.327 -4.045 1.00 91.50 103 LYS A C 1
ATOM 828 O O . LYS A 1 103 ? 12.524 -6.098 -3.889 1.00 91.50 103 LYS A O 1
ATOM 833 N N . VAL A 1 104 ? 10.716 -5.035 -3.077 1.00 91.12 104 VAL A N 1
ATOM 834 C CA . VAL A 1 104 ? 10.833 -5.522 -1.691 1.00 91.12 104 VAL A CA 1
ATOM 835 C C . VAL A 1 104 ? 10.020 -6.793 -1.413 1.00 91.12 104 VAL A C 1
ATOM 837 O O . VAL A 1 104 ? 9.996 -7.281 -0.285 1.00 91.12 104 VAL A O 1
ATOM 840 N N . LEU A 1 105 ? 9.341 -7.330 -2.427 1.00 92.62 105 LEU A N 1
ATOM 841 C CA . LEU A 1 105 ? 8.544 -8.550 -2.319 1.00 92.62 105 LEU A CA 1
ATOM 842 C C . LEU A 1 105 ? 9.350 -9.784 -2.722 1.00 92.62 105 LEU A C 1
ATOM 844 O O . LEU A 1 105 ? 10.279 -9.696 -3.534 1.00 92.62 105 LEU A O 1
ATOM 848 N N . ASP A 1 106 ? 8.949 -10.947 -2.212 1.00 91.62 106 ASP A N 1
ATOM 849 C CA . ASP A 1 106 ? 9.465 -12.230 -2.692 1.00 91.62 106 ASP A CA 1
ATOM 850 C C . ASP A 1 106 ? 8.968 -12.569 -4.114 1.00 91.62 106 ASP A C 1
ATOM 852 O O . ASP A 1 106 ? 8.155 -11.858 -4.711 1.00 91.62 106 ASP A O 1
ATOM 856 N N . SER A 1 107 ? 9.493 -13.648 -4.703 1.00 88.00 107 SER A N 1
ATOM 857 C CA . SER A 1 107 ? 9.164 -14.041 -6.080 1.00 88.00 107 SER A CA 1
ATOM 858 C C . SER A 1 107 ? 7.670 -14.287 -6.297 1.00 88.00 107 SER A C 1
ATOM 860 O O . SER A 1 107 ? 7.142 -13.846 -7.315 1.00 88.00 107 SER A O 1
ATOM 862 N N . HIS A 1 108 ? 6.985 -14.937 -5.357 1.00 89.06 108 HIS A N 1
ATOM 863 C CA . HIS A 1 108 ? 5.564 -15.251 -5.475 1.00 89.06 108 HIS A CA 1
ATOM 864 C C . HIS A 1 108 ? 4.708 -13.984 -5.343 1.00 89.06 108 HIS A C 1
ATOM 866 O O . HIS A 1 108 ? 3.873 -13.686 -6.196 1.00 89.06 108 HIS A O 1
ATOM 872 N N . GLN A 1 109 ? 4.982 -13.172 -4.326 1.00 90.38 109 GLN A N 1
ATOM 873 C CA . GLN A 1 109 ? 4.303 -11.903 -4.081 1.00 90.38 109 GLN A CA 1
ATOM 874 C C . GLN A 1 109 ? 4.474 -10.913 -5.245 1.00 90.38 109 GLN A C 1
ATOM 876 O O . GLN A 1 109 ? 3.524 -10.220 -5.621 1.00 90.38 109 GLN A O 1
ATOM 881 N N . ARG A 1 110 ? 5.661 -10.871 -5.870 1.00 89.75 110 ARG A N 1
ATOM 882 C CA . ARG A 1 110 ? 5.908 -10.056 -7.073 1.00 89.75 110 ARG A CA 1
ATOM 883 C C . ARG A 1 110 ? 5.020 -10.452 -8.245 1.00 89.75 110 ARG A C 1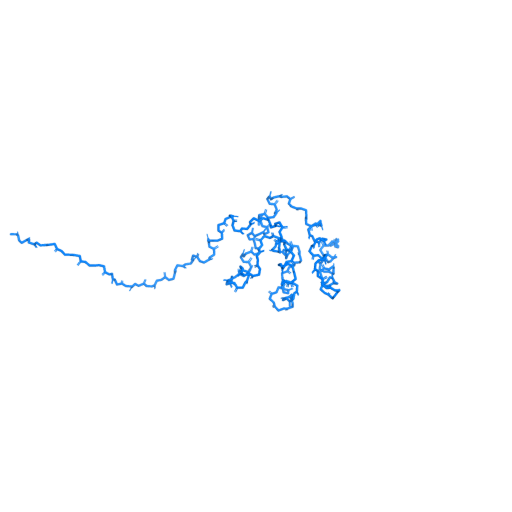
ATOM 885 O O . ARG A 1 110 ? 4.524 -9.566 -8.941 1.00 89.75 110 ARG A O 1
ATOM 892 N N . VAL A 1 111 ? 4.824 -11.750 -8.469 1.00 87.12 111 VAL A N 1
ATOM 893 C CA . VAL A 1 111 ? 3.970 -12.250 -9.555 1.00 87.12 111 VAL A CA 1
ATOM 894 C C . VAL A 1 111 ? 2.538 -11.760 -9.358 1.00 87.12 111 VAL A C 1
ATOM 896 O O . VAL A 1 111 ? 1.971 -11.152 -10.265 1.00 87.12 111 VAL A O 1
ATOM 899 N N . VAL A 1 112 ? 1.994 -11.912 -8.148 1.00 85.81 112 VAL A N 1
ATOM 900 C CA . VAL A 1 112 ? 0.642 -11.441 -7.804 1.00 85.81 112 VAL A CA 1
ATOM 901 C C . VAL A 1 112 ? 0.497 -9.931 -8.020 1.00 85.81 112 VAL A C 1
ATOM 903 O O . VAL A 1 112 ? -0.457 -9.479 -8.657 1.00 85.81 112 VAL A O 1
ATOM 906 N N . ALA A 1 113 ? 1.463 -9.139 -7.547 1.00 85.25 113 ALA A N 1
ATOM 907 C CA . ALA A 1 113 ? 1.452 -7.687 -7.723 1.00 85.25 113 ALA A CA 1
ATOM 908 C C . ALA A 1 113 ? 1.544 -7.262 -9.202 1.00 85.25 113 ALA A C 1
ATOM 910 O O . ALA A 1 113 ? 0.944 -6.264 -9.600 1.00 85.25 113 ALA A O 1
ATOM 911 N N . THR A 1 114 ? 2.275 -8.021 -10.022 1.00 86.06 114 THR A N 1
ATOM 912 C CA . THR A 1 114 ? 2.444 -7.746 -11.457 1.00 86.06 114 THR A CA 1
ATOM 913 C C . THR A 1 114 ? 1.171 -8.039 -12.237 1.00 86.06 114 THR A C 1
ATOM 915 O O . THR A 1 114 ? 0.722 -7.191 -13.007 1.00 86.06 114 THR A O 1
ATOM 918 N N . PHE A 1 115 ? 0.540 -9.192 -11.994 1.00 84.19 115 PHE A N 1
ATOM 919 C CA . PHE A 1 115 ? -0.753 -9.513 -12.602 1.00 84.19 115 PHE A CA 1
ATOM 920 C C . PHE A 1 115 ? -1.822 -8.486 -12.232 1.00 84.19 115 PHE A C 1
ATOM 922 O O . PHE A 1 115 ? -2.566 -8.041 -13.103 1.00 84.19 115 PHE A O 1
ATOM 929 N N . GLY A 1 116 ? -1.846 -8.041 -10.972 1.00 79.38 116 GLY A N 1
ATOM 930 C CA . GLY A 1 116 ? -2.754 -6.985 -10.535 1.00 79.38 116 GLY A CA 1
ATOM 931 C C . GLY A 1 116 ? -2.605 -5.688 -11.338 1.00 79.38 116 GLY A C 1
ATOM 932 O O . GLY A 1 116 ? -3.613 -5.080 -11.684 1.00 79.38 116 GLY A O 1
ATOM 933 N N . MET A 1 117 ? -1.374 -5.266 -11.655 1.00 81.38 117 MET A N 1
ATOM 934 C CA . MET A 1 117 ? -1.150 -4.039 -12.436 1.00 81.38 117 MET A CA 1
ATOM 935 C C . MET A 1 117 ? -1.464 -4.233 -13.914 1.00 81.38 117 MET A C 1
ATOM 937 O O . MET A 1 117 ? -2.023 -3.335 -14.532 1.00 81.38 117 MET A O 1
ATOM 941 N N . LEU A 1 118 ? -1.146 -5.399 -14.481 1.00 78.81 118 LEU A N 1
ATOM 942 C CA . LEU A 1 118 ? -1.460 -5.709 -15.876 1.00 78.81 118 LEU A CA 1
ATOM 943 C C . LEU A 1 118 ? -2.962 -5.625 -16.148 1.00 78.81 118 LEU A C 1
ATOM 945 O O . LEU A 1 118 ? -3.344 -5.035 -17.151 1.00 78.81 118 LEU A O 1
ATOM 949 N N . VAL A 1 119 ? -3.803 -6.136 -15.240 1.00 76.69 119 VAL A N 1
ATOM 950 C CA . VAL A 1 119 ? -5.271 -6.049 -15.356 1.00 76.69 119 VAL A CA 1
ATOM 951 C C . VAL A 1 119 ? -5.759 -4.597 -15.420 1.00 76.69 119 VAL A C 1
ATOM 953 O O . VAL A 1 119 ? -6.716 -4.312 -16.128 1.00 76.69 119 VAL A O 1
ATOM 956 N N . LEU A 1 120 ? -5.089 -3.666 -14.736 1.00 75.69 120 LEU A N 1
ATOM 957 C CA . LEU A 1 120 ? -5.452 -2.244 -14.752 1.00 75.69 120 LEU A CA 1
ATOM 958 C C . LEU A 1 120 ? -5.014 -1.506 -16.025 1.00 75.69 120 LEU A C 1
ATOM 960 O O . LEU A 1 120 ? -5.526 -0.426 -16.301 1.00 75.69 120 LEU A O 1
ATOM 964 N N . LEU A 1 121 ? -4.049 -2.052 -16.767 1.00 69.19 121 LEU A N 1
ATOM 965 C CA . LEU A 1 121 ? -3.480 -1.434 -17.969 1.00 69.19 121 LEU A CA 1
ATOM 966 C C . LEU A 1 121 ? -4.094 -1.967 -19.272 1.00 69.19 121 LEU A C 1
ATOM 968 O O . LEU A 1 121 ? -3.731 -1.497 -20.348 1.00 69.19 121 LEU A O 1
ATOM 972 N N . GLN A 1 122 ? -5.002 -2.943 -19.198 1.00 58.31 122 GLN A N 1
ATOM 973 C CA . GLN A 1 122 ? -5.737 -3.423 -20.367 1.00 58.31 122 GLN A CA 1
ATOM 974 C C . GLN A 1 122 ? -6.830 -2.397 -20.733 1.00 58.31 122 GLN A C 1
ATOM 976 O O . GLN A 1 122 ? -7.638 -2.056 -19.866 1.00 58.31 122 GLN A O 1
ATOM 981 N N . PRO A 1 123 ? -6.884 -1.888 -21.978 1.00 48.06 123 PRO A N 1
ATOM 982 C CA . PRO A 1 123 ? -8.030 -1.111 -22.442 1.00 48.06 123 PRO A CA 1
ATOM 983 C C . PRO A 1 123 ? -9.281 -2.006 -22.488 1.00 48.06 123 PRO A C 1
ATOM 985 O O . PRO A 1 123 ? -9.192 -3.155 -22.922 1.00 48.06 123 PRO A O 1
ATOM 988 N N . ILE A 1 124 ? -10.417 -1.479 -22.012 1.00 49.72 124 ILE A N 1
ATOM 989 C CA . ILE A 1 124 ? -11.754 -2.075 -22.205 1.00 49.72 124 ILE A CA 1
ATOM 990 C C . ILE A 1 124 ? -12.142 -1.960 -23.680 1.00 49.72 124 ILE A C 1
ATOM 992 O O . ILE A 1 124 ? -11.908 -0.867 -24.247 1.00 49.72 124 ILE A O 1
#

Radius of gyration: 21.19 Å; chains: 1; bounding box: 44×48×75 Å

Secondary structure (DSSP, 8-state):
-------------------SSS---GGGGPPPS--THHHHHHHHTTTTTSTTS-HHHHHHHHHH--HHHHHH-S-HHHHHHHHHHHHHHTT--HHHHHHHHHHTS-HHHHHHHHHHHHHHHS--

Foldseek 3Di:
DDDDDDDDDDDDDDDDDPCLLPPPDPVQQDFDPPLLQQLQLCLVCCVPPNVPPFLLLSLLCSRRHDPVVVVPRPDPVSVSVVSNVVCVVVVHDSVVSLVVSLVSYDPVSNVVSVVSVVVVPDDD

Sequence (124 aa):
MEGDSTKDHPKDSSTLPNNTASNLSRDVLLRRKHYEKTPSYIAARRDSLYGKIPINHLVPLAFHTTPTLLENVQDVNTVVQDVSEQYKENKSDLFGDWQKYCKVLDSHQRVVATFGMLVLLQPI

Organism: NCBI:txid1314779

pLDDT: mean 76.78, std 19.9, range [34.06, 93.75]